Protein AF-A0A3C8C825-F1 (afdb_monomer_lite)

Radius of gyration: 17.91 Å; chains: 1; bounding box: 37×19×53 Å

Secondary structure (DSSP, 8-state):
-HHHHHHHHHHHHHHHHHHHHHHIIIIIHHHHHHTTT---TTSHHHHHHHHHHHHHHHHHHHHHHHHHHHHHHHHHHHH-

Structure (mmCIF, N/CA/C/O backbone):
data_AF-A0A3C8C825-F1
#
_entry.id   AF-A0A3C8C825-F1
#
loop_
_atom_site.group_PDB
_atom_site.id
_atom_site.type_symbol
_atom_site.label_atom_id
_atom_site.label_alt_id
_atom_site.label_comp_id
_atom_site.label_asym_id
_atom_site.label_entity_id
_atom_site.label_seq_id
_atom_site.pdbx_PDB_ins_code
_atom_site.Cartn_x
_atom_site.Cartn_y
_atom_site.Cartn_z
_atom_site.occupancy
_atom_site.B_iso_or_equiv
_atom_site.auth_seq_id
_atom_site.auth_comp_id
_atom_site.auth_asym_id
_atom_site.auth_atom_id
_atom_site.pdbx_PDB_model_num
ATOM 1 N N . MET A 1 1 ? 7.416 -9.597 -20.009 1.00 62.81 1 MET A N 1
ATOM 2 C CA . MET A 1 1 ? 7.264 -10.290 -18.705 1.00 62.81 1 MET A CA 1
ATOM 3 C C . MET A 1 1 ? 7.403 -9.299 -17.551 1.00 62.81 1 MET A C 1
ATOM 5 O O . MET A 1 1 ? 6.483 -9.217 -16.753 1.00 62.81 1 MET A O 1
ATOM 9 N N . THR A 1 2 ? 8.462 -8.481 -17.519 1.00 74.06 2 THR A N 1
ATOM 10 C CA . THR A 1 2 ? 8.712 -7.437 -16.500 1.00 74.06 2 THR A CA 1
ATOM 11 C C . THR A 1 2 ? 7.548 -6.454 -16.319 1.00 74.06 2 THR A C 1
ATOM 13 O O . THR A 1 2 ? 6.978 -6.398 -15.233 1.00 74.06 2 THR A O 1
ATOM 16 N N . ASN A 1 3 ? 7.081 -5.806 -17.395 1.00 78.38 3 ASN A N 1
ATOM 17 C CA . ASN A 1 3 ? 5.908 -4.916 -17.356 1.00 78.38 3 ASN A CA 1
ATOM 18 C C . ASN A 1 3 ? 4.635 -5.568 -16.776 1.00 78.38 3 ASN A C 1
ATOM 20 O O . ASN A 1 3 ? 3.896 -4.925 -16.041 1.00 78.38 3 ASN A O 1
ATOM 24 N N . ILE A 1 4 ? 4.387 -6.854 -17.055 1.00 85.69 4 ILE A N 1
ATOM 25 C CA . ILE A 1 4 ? 3.200 -7.569 -16.545 1.00 85.69 4 ILE A CA 1
ATOM 26 C C . ILE A 1 4 ? 3.294 -7.749 -15.025 1.00 85.69 4 ILE A C 1
ATOM 28 O O . ILE A 1 4 ? 2.311 -7.538 -14.319 1.00 85.69 4 ILE A O 1
ATOM 32 N N . ILE A 1 5 ? 4.479 -8.097 -14.515 1.00 87.88 5 ILE A N 1
ATOM 33 C CA . ILE A 1 5 ? 4.728 -8.248 -13.075 1.00 87.88 5 ILE A CA 1
ATOM 34 C C . ILE A 1 5 ? 4.581 -6.897 -12.363 1.00 87.88 5 ILE A C 1
ATOM 36 O O . ILE A 1 5 ? 3.935 -6.822 -11.321 1.00 87.88 5 ILE A O 1
ATOM 40 N N . ILE A 1 6 ? 5.117 -5.820 -12.944 1.00 88.31 6 ILE A N 1
ATOM 41 C CA . ILE A 1 6 ? 5.012 -4.462 -12.388 1.00 88.31 6 ILE A CA 1
ATOM 42 C C .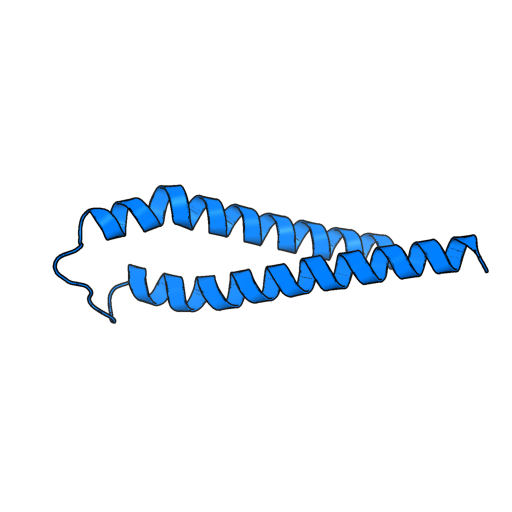 ILE A 1 6 ? 3.553 -4.013 -12.327 1.00 88.31 6 ILE A C 1
ATOM 44 O O . ILE A 1 6 ? 3.106 -3.551 -11.280 1.00 88.31 6 ILE A O 1
ATOM 48 N N . ILE A 1 7 ? 2.794 -4.206 -13.409 1.00 89.56 7 ILE A N 1
ATOM 49 C CA . ILE A 1 7 ? 1.363 -3.880 -13.461 1.00 89.56 7 ILE A CA 1
ATOM 50 C C . ILE A 1 7 ? 0.581 -4.690 -12.421 1.00 89.56 7 ILE A C 1
ATOM 52 O O . ILE A 1 7 ? -0.261 -4.130 -11.722 1.00 89.56 7 ILE A O 1
ATOM 56 N N . PHE A 1 8 ? 0.871 -5.985 -12.271 1.00 92.25 8 PHE A N 1
ATOM 57 C CA . PHE A 1 8 ? 0.223 -6.830 -11.267 1.00 92.25 8 PHE A CA 1
ATOM 58 C C . PHE A 1 8 ? 0.476 -6.329 -9.837 1.00 92.25 8 PHE A C 1
ATOM 60 O O . PHE A 1 8 ? -0.463 -6.201 -9.048 1.00 92.25 8 PHE A O 1
ATOM 67 N N . ILE A 1 9 ? 1.731 -6.011 -9.508 1.00 93.25 9 ILE A N 1
ATOM 68 C CA . ILE A 1 9 ? 2.121 -5.487 -8.192 1.00 93.25 9 ILE A CA 1
ATOM 69 C C . ILE A 1 9 ? 1.466 -4.123 -7.940 1.00 93.25 9 ILE A C 1
ATOM 71 O O . ILE A 1 9 ? 0.907 -3.901 -6.866 1.00 93.25 9 ILE A O 1
ATOM 75 N N . HIS A 1 10 ? 1.481 -3.238 -8.939 1.00 94.88 10 HIS A N 1
ATOM 76 C CA . HIS A 1 10 ? 0.864 -1.917 -8.860 1.00 94.88 10 HIS A CA 1
ATOM 77 C C . HIS A 1 10 ? -0.643 -2.022 -8.600 1.00 94.88 10 HIS A C 1
ATOM 79 O O . HIS A 1 10 ? -1.165 -1.407 -7.671 1.00 94.88 10 HIS A O 1
ATOM 85 N N . LEU A 1 11 ? -1.345 -2.859 -9.368 1.00 93.44 11 LEU A N 1
ATOM 86 C CA . LEU A 1 11 ? -2.789 -3.036 -9.232 1.00 93.44 11 LEU A CA 1
ATOM 87 C C . LEU A 1 11 ? -3.165 -3.705 -7.902 1.00 93.44 11 LEU A C 1
ATOM 89 O O . LEU A 1 11 ? -4.163 -3.331 -7.288 1.00 93.44 11 LEU A O 1
ATOM 93 N N . SER A 1 12 ? -2.347 -4.641 -7.418 1.00 95.44 12 SER A N 1
ATOM 94 C CA . SER A 1 12 ? -2.536 -5.264 -6.103 1.00 95.44 12 SER A CA 1
ATOM 95 C C . SER A 1 12 ? -2.402 -4.238 -4.976 1.00 95.44 12 SER A C 1
ATOM 97 O O . SER A 1 12 ? -3.264 -4.170 -4.101 1.00 95.44 12 SER A O 1
ATOM 99 N N . ALA A 1 13 ? -1.371 -3.387 -5.023 1.00 94.50 13 ALA A N 1
ATOM 100 C CA . ALA A 1 13 ? -1.190 -2.310 -4.052 1.00 94.50 13 ALA A CA 1
ATOM 101 C C . ALA A 1 13 ? -2.340 -1.290 -4.102 1.00 94.50 13 ALA A C 1
ATOM 103 O O . ALA A 1 13 ? -2.813 -0.850 -3.053 1.00 94.50 13 ALA A O 1
ATOM 104 N N . ALA A 1 14 ? -2.842 -0.968 -5.299 1.00 94.12 14 ALA A N 1
ATOM 105 C CA . ALA A 1 14 ? -4.008 -0.100 -5.471 1.00 94.12 14 ALA A CA 1
ATOM 106 C C . ALA A 1 14 ? -5.260 -0.712 -4.831 1.00 94.12 14 ALA A C 1
ATOM 108 O O . ALA A 1 14 ? -5.986 -0.023 -4.115 1.00 94.12 14 ALA A O 1
ATOM 109 N N . GLY A 1 15 ? -5.492 -2.010 -5.047 1.00 95.12 15 GLY A N 1
ATOM 110 C CA . GLY A 1 15 ? -6.618 -2.736 -4.466 1.00 95.12 15 GLY A CA 1
ATOM 111 C C . GLY A 1 15 ? -6.583 -2.749 -2.939 1.00 95.12 15 GLY A C 1
ATOM 112 O O . GLY A 1 15 ? -7.595 -2.461 -2.301 1.00 95.12 15 GLY A O 1
ATOM 113 N N . VAL A 1 16 ? -5.415 -3.010 -2.345 1.00 93.88 16 VAL A N 1
ATOM 114 C CA . VAL A 1 16 ? -5.245 -2.995 -0.883 1.00 93.88 16 VAL A CA 1
ATOM 115 C C . VAL A 1 16 ? -5.448 -1.587 -0.315 1.00 93.88 16 VAL A C 1
ATOM 117 O O . VAL A 1 16 ? -6.146 -1.443 0.685 1.00 93.88 16 VAL A O 1
ATOM 120 N N . ALA A 1 17 ? -4.915 -0.547 -0.965 1.00 91.00 17 ALA A N 1
ATOM 121 C CA . ALA A 1 17 ? -5.082 0.841 -0.527 1.00 91.00 17 ALA A CA 1
ATOM 122 C C . ALA A 1 17 ? -6.543 1.328 -0.617 1.00 91.00 17 ALA A C 1
ATOM 124 O O . ALA A 1 17 ? -7.036 2.002 0.286 1.00 91.00 17 ALA A O 1
ATOM 125 N N . LEU A 1 18 ? -7.266 0.971 -1.684 1.00 92.31 18 LEU A N 1
ATOM 126 C CA . LEU A 1 18 ? -8.697 1.274 -1.806 1.00 92.31 18 LEU A CA 1
ATOM 127 C C . LEU A 1 18 ? -9.525 0.509 -0.771 1.00 92.31 18 LEU A C 1
ATOM 129 O O . LEU A 1 18 ? -10.407 1.086 -0.138 1.00 92.31 18 LEU A O 1
ATOM 133 N N . GLY A 1 19 ? -9.227 -0.776 -0.571 1.00 91.69 19 GLY A N 1
ATOM 134 C CA . GLY A 1 19 ? -9.888 -1.599 0.438 1.00 91.69 19 GLY A CA 1
ATOM 135 C C . GLY A 1 19 ? -9.690 -1.053 1.853 1.00 91.69 19 GLY A C 1
ATOM 136 O O . GLY A 1 19 ? -10.659 -0.951 2.608 1.00 91.69 19 GLY A O 1
ATOM 137 N N . SER A 1 20 ? -8.466 -0.635 2.199 1.00 90.00 20 SER A N 1
ATOM 138 C CA . SER A 1 20 ? -8.175 -0.036 3.505 1.00 90.00 20 SER A CA 1
ATOM 139 C C . SER A 1 20 ? -8.886 1.302 3.696 1.00 90.00 20 SER A C 1
ATOM 141 O O . SER A 1 20 ? -9.428 1.548 4.772 1.00 90.00 20 SER A O 1
ATOM 143 N N . LEU A 1 21 ? -8.976 2.132 2.652 1.00 89.69 21 LEU A N 1
ATOM 144 C CA . LEU A 1 21 ? -9.714 3.396 2.691 1.00 89.69 21 LEU A CA 1
ATOM 145 C C . LEU A 1 21 ? -11.213 3.181 2.945 1.00 89.69 21 LEU A C 1
ATOM 147 O O . LEU A 1 21 ? -11.791 3.839 3.810 1.00 89.69 21 LEU A O 1
ATOM 151 N N . ILE A 1 22 ? -11.838 2.250 2.219 1.00 92.50 22 ILE A N 1
ATOM 152 C CA . ILE A 1 22 ? -13.262 1.926 2.386 1.00 92.50 22 ILE A CA 1
ATOM 153 C C . ILE A 1 22 ? -13.522 1.409 3.803 1.00 92.50 22 ILE A C 1
ATOM 155 O O . ILE A 1 22 ? -14.462 1.863 4.456 1.00 92.50 22 ILE A O 1
ATOM 159 N N . TYR A 1 23 ? -12.670 0.508 4.301 1.00 90.00 23 TYR A N 1
ATOM 160 C CA . TYR A 1 23 ? -12.754 0.020 5.675 1.00 90.00 23 TYR A CA 1
ATOM 161 C C . TYR A 1 23 ? -12.644 1.167 6.691 1.00 90.00 23 TYR A C 1
ATOM 163 O O . TYR A 1 23 ? -13.482 1.281 7.586 1.00 90.00 23 TYR A O 1
ATOM 171 N N . CYS A 1 24 ? -11.661 2.056 6.528 1.00 87.56 24 CYS A N 1
ATOM 172 C CA . CYS A 1 24 ? -11.471 3.209 7.403 1.00 87.56 24 CYS A CA 1
ATOM 173 C C . CYS A 1 24 ? -12.710 4.107 7.468 1.00 87.56 24 CYS A C 1
ATOM 175 O O . CYS A 1 24 ? -13.145 4.469 8.558 1.00 87.56 24 CYS A O 1
ATOM 177 N N . LEU A 1 25 ? -13.279 4.467 6.317 1.00 87.75 25 LEU A N 1
ATOM 178 C CA . LEU A 1 25 ? -14.366 5.445 6.245 1.00 87.75 25 LEU A CA 1
ATOM 179 C C . LEU A 1 25 ? -15.726 4.857 6.622 1.00 87.75 25 LEU A C 1
ATOM 181 O O . LEU A 1 25 ? -16.489 5.498 7.337 1.00 87.75 25 LEU A O 1
ATOM 185 N N . LEU A 1 26 ? -16.044 3.655 6.137 1.00 90.00 26 LEU A N 1
ATOM 186 C CA . LEU A 1 26 ? -17.387 3.088 6.284 1.00 90.00 26 LEU A CA 1
ATOM 187 C C . LEU A 1 26 ? -17.542 2.195 7.513 1.00 90.00 26 LEU A C 1
ATOM 189 O O . LEU A 1 26 ? -18.662 2.019 7.988 1.00 90.00 26 LEU A O 1
ATOM 193 N N . VAL A 1 27 ? -16.450 1.620 8.022 1.00 86.25 27 VAL A N 1
ATOM 194 C CA . VAL A 1 27 ? -16.497 0.668 9.141 1.00 86.25 27 VAL A CA 1
ATOM 195 C C . VAL A 1 27 ? -15.829 1.251 10.376 1.00 86.25 27 VAL A C 1
ATOM 197 O O . VAL A 1 27 ? -16.452 1.334 11.431 1.00 86.25 27 VAL A O 1
ATOM 200 N N . TYR A 1 28 ? -14.576 1.681 10.259 1.00 84.25 28 TYR A N 1
ATOM 201 C CA . TYR A 1 28 ? -13.786 2.081 11.419 1.00 84.25 28 TYR A CA 1
ATOM 202 C C . TYR A 1 28 ? -14.224 3.427 12.011 1.00 84.25 28 TYR A C 1
ATOM 204 O O . TYR A 1 28 ? -14.498 3.518 13.208 1.00 84.25 28 TYR A O 1
ATOM 212 N N . LEU A 1 29 ? -14.334 4.465 11.178 1.00 83.75 29 LEU A N 1
ATOM 213 C CA . LEU A 1 29 ? -14.726 5.812 11.590 1.00 83.75 29 LEU A CA 1
ATOM 214 C C . LEU A 1 29 ? -16.036 5.844 12.406 1.00 83.75 29 LEU A C 1
ATOM 216 O O . LEU A 1 29 ? -16.002 6.357 13.527 1.00 83.75 29 LEU A O 1
ATOM 220 N N . PRO A 1 30 ? -17.156 5.237 11.959 1.00 84.50 30 PRO A N 1
ATOM 221 C CA . PRO A 1 30 ? -18.394 5.256 12.739 1.00 84.50 30 PRO A CA 1
ATOM 222 C C . PRO A 1 30 ? -18.301 4.465 14.054 1.00 84.50 30 PRO A C 1
ATOM 224 O O . PRO A 1 30 ? -19.014 4.780 15.007 1.00 84.50 30 PRO A 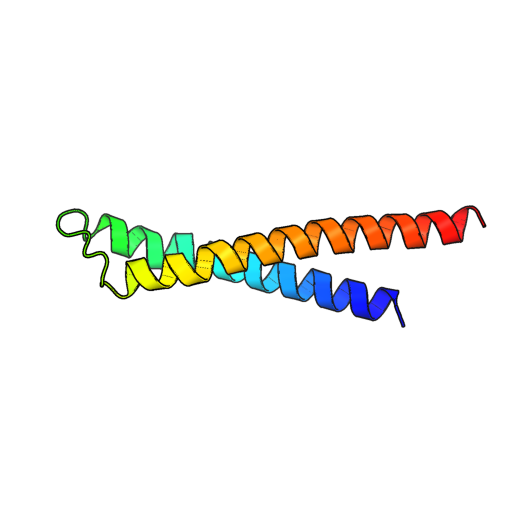O 1
ATOM 227 N N . VAL A 1 31 ? -17.441 3.442 14.142 1.00 82.56 31 VAL A N 1
ATOM 228 C CA . VAL A 1 31 ? -17.202 2.702 15.395 1.00 82.56 31 VAL A CA 1
ATOM 229 C C . VAL A 1 31 ? -16.471 3.578 16.412 1.00 82.56 31 VAL A C 1
ATOM 231 O O . VAL A 1 31 ? -16.833 3.572 17.591 1.00 82.56 31 VAL A O 1
ATOM 234 N N . VAL A 1 32 ? -15.483 4.355 15.962 1.00 77.44 32 VAL A N 1
ATOM 235 C CA . VAL A 1 32 ? -14.738 5.297 16.811 1.00 77.44 32 VAL A CA 1
ATOM 236 C C . VAL A 1 32 ? -15.620 6.453 17.268 1.00 77.44 32 VAL A C 1
ATOM 238 O O . VAL A 1 32 ? -15.604 6.800 18.447 1.00 77.44 32 VAL A O 1
ATOM 241 N N . GLU A 1 33 ? -16.419 7.033 16.371 1.00 81.31 33 GLU A N 1
ATOM 242 C CA . GLU A 1 33 ? -17.322 8.141 16.705 1.00 81.31 33 GLU A CA 1
ATOM 243 C C . GLU A 1 33 ? -18.388 7.747 17.735 1.00 81.31 33 GLU A C 1
ATOM 245 O O . GLU A 1 33 ? -18.769 8.565 18.569 1.00 81.31 33 GLU A O 1
ATOM 250 N N . LYS A 1 34 ? -18.830 6.484 17.735 1.00 78.75 34 LYS A N 1
ATOM 251 C CA . LYS A 1 34 ? -19.793 5.968 18.721 1.00 78.75 34 LYS A CA 1
ATOM 252 C C . LYS A 1 34 ? -19.188 5.670 20.096 1.00 78.75 34 LYS A C 1
ATOM 254 O O . LYS A 1 34 ? -19.931 5.652 21.071 1.00 78.75 34 LYS A O 1
ATOM 259 N N . ASN A 1 35 ? -17.877 5.444 20.193 1.00 68.88 35 ASN A N 1
ATOM 260 C CA . ASN A 1 35 ? -17.197 5.006 21.421 1.00 68.88 35 ASN A CA 1
ATOM 261 C C . ASN A 1 35 ? -16.114 6.003 21.877 1.00 68.88 35 ASN A C 1
ATOM 263 O O . ASN A 1 35 ? -15.024 5.614 22.286 1.00 68.88 35 ASN A O 1
ATOM 267 N N . GLN A 1 36 ? -16.39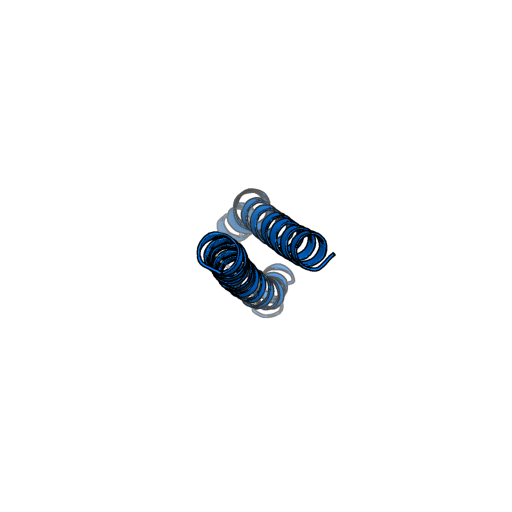7 7.308 21.807 1.00 65.75 36 GLN A N 1
ATOM 268 C CA . GLN A 1 36 ? -15.421 8.360 22.137 1.00 65.75 36 GLN A CA 1
ATOM 269 C C . GLN A 1 36 ? -14.968 8.383 23.612 1.00 65.75 36 GLN A C 1
ATOM 271 O O . GLN A 1 36 ? -13.926 8.965 23.905 1.00 65.75 36 GLN A O 1
ATOM 276 N N . GLY A 1 37 ? -15.725 7.770 24.532 1.00 65.44 37 GLY A N 1
ATOM 277 C CA . GLY A 1 37 ? -15.479 7.841 25.980 1.00 65.44 37 GLY A CA 1
ATOM 278 C C . GLY A 1 37 ? -14.412 6.887 26.533 1.00 65.44 37 GLY A C 1
ATOM 279 O O . GLY A 1 37 ? -13.832 7.188 27.570 1.00 65.44 37 GLY A O 1
ATOM 280 N N . GLU A 1 38 ? -14.111 5.781 25.847 1.00 62.25 38 GLU A N 1
ATOM 281 C CA . GLU A 1 38 ? -13.131 4.777 26.288 1.00 62.25 38 GLU A CA 1
ATOM 282 C C . GLU A 1 38 ? -12.246 4.368 25.105 1.00 62.25 38 GLU A C 1
ATOM 284 O O . GLU A 1 38 ? -12.505 3.396 24.394 1.00 62.25 38 GLU A O 1
ATOM 289 N N . ARG A 1 39 ? -11.176 5.132 24.861 1.00 63.94 39 ARG A N 1
ATOM 290 C CA . ARG A 1 39 ? -10.097 4.688 23.970 1.00 63.94 39 ARG A CA 1
ATOM 291 C C . ARG A 1 39 ? -9.224 3.683 24.716 1.00 63.94 39 ARG A C 1
ATOM 293 O O . ARG A 1 39 ? -8.207 4.049 25.291 1.00 63.94 39 ARG A O 1
ATOM 300 N N . ASP A 1 40 ? -9.647 2.426 24.715 1.00 71.88 40 ASP A N 1
ATOM 301 C CA . ASP A 1 40 ? -8.823 1.310 25.174 1.00 71.88 40 ASP A CA 1
ATOM 302 C C . ASP A 1 40 ? -7.761 0.980 24.108 1.00 71.88 40 ASP A C 1
ATOM 304 O O . ASP A 1 40 ? -8.087 0.554 22.995 1.00 71.88 40 ASP A O 1
ATOM 308 N N . GLU A 1 41 ? -6.485 1.179 24.442 1.00 70.25 41 GLU A N 1
ATOM 309 C CA . GLU A 1 41 ? -5.333 0.847 23.586 1.00 70.25 41 GLU A CA 1
ATOM 310 C C . GLU A 1 41 ? -5.248 -0.656 23.277 1.00 70.25 41 GLU A C 1
ATOM 312 O O . GLU A 1 41 ? -4.678 -1.063 22.265 1.00 70.25 41 GLU A O 1
ATOM 317 N N . ASN A 1 42 ? -5.854 -1.503 24.112 1.00 74.31 42 ASN A N 1
ATOM 318 C CA . ASN A 1 42 ? -5.926 -2.940 23.889 1.00 74.31 42 ASN A CA 1
ATOM 319 C C . ASN A 1 42 ? -7.150 -3.352 23.050 1.00 74.31 42 ASN A C 1
ATOM 321 O O . ASN A 1 42 ? -7.300 -4.539 22.728 1.00 74.31 42 ASN A O 1
ATOM 325 N N . SER A 1 43 ? -8.004 -2.394 22.670 1.00 75.62 43 SER A N 1
ATOM 326 C CA . SER A 1 43 ? -9.203 -2.668 21.885 1.00 75.62 43 SER A CA 1
ATOM 327 C C . SER A 1 43 ? -8.854 -3.217 20.494 1.00 75.62 43 SER A C 1
ATOM 329 O O . SER A 1 43 ? -7.857 -2.817 19.880 1.00 75.62 43 SER A O 1
ATOM 331 N N . PRO A 1 44 ? -9.694 -4.110 19.938 1.00 76.62 44 PRO A N 1
ATOM 332 C CA . PRO A 1 44 ? -9.493 -4.644 18.591 1.00 76.62 44 PRO A CA 1
ATOM 333 C C . PRO A 1 44 ? -9.376 -3.543 17.532 1.00 76.62 44 PRO A C 1
ATOM 335 O O . PRO A 1 44 ? -8.550 -3.634 16.631 1.00 76.62 44 PRO A O 1
ATOM 338 N N . SER A 1 45 ? -10.164 -2.477 17.676 1.00 75.81 45 SER A N 1
ATOM 339 C CA . SER A 1 45 ? -10.161 -1.304 16.802 1.00 75.81 45 SER A CA 1
ATOM 340 C C . SER A 1 45 ? -8.785 -0.633 16.738 1.00 75.81 45 SER A C 1
ATOM 342 O O . SER A 1 45 ? -8.281 -0.370 15.647 1.00 75.81 45 SER A O 1
ATOM 344 N N . TYR A 1 46 ? -8.150 -0.409 17.890 1.00 76.88 46 TYR A N 1
ATOM 345 C CA . TYR A 1 46 ? -6.845 0.249 17.958 1.00 76.88 46 TYR A CA 1
ATOM 346 C C . TYR A 1 46 ? -5.739 -0.624 17.347 1.00 76.88 46 TYR A C 1
ATOM 348 O O . TYR A 1 46 ? -4.979 -0.165 16.498 1.00 76.88 46 TYR A O 1
ATOM 356 N N . LYS A 1 47 ? -5.736 -1.927 17.658 1.00 82.25 47 LYS A N 1
ATOM 357 C CA . LYS A 1 47 ? -4.786 -2.892 17.072 1.00 82.25 47 LYS A CA 1
ATOM 358 C C . LYS A 1 47 ? -4.922 -3.038 15.557 1.00 82.25 47 LYS A C 1
ATOM 360 O O . LYS A 1 47 ? -3.941 -3.307 14.868 1.00 82.25 47 LYS A O 1
ATOM 365 N N . ILE A 1 48 ? -6.132 -2.876 15.018 1.00 83.69 48 ILE A N 1
ATOM 366 C CA . ILE A 1 48 ? -6.345 -2.898 13.567 1.00 83.69 48 ILE A CA 1
ATOM 367 C C . ILE A 1 48 ? -5.669 -1.694 12.909 1.00 83.69 48 ILE A C 1
ATOM 369 O O . ILE A 1 48 ? -5.093 -1.861 11.837 1.00 83.69 48 ILE A O 1
ATOM 373 N N . LEU A 1 49 ? -5.669 -0.512 13.535 1.00 82.69 49 LEU A N 1
ATOM 374 C CA . LEU A 1 49 ? -4.929 0.638 13.004 1.00 82.69 49 LEU A CA 1
ATOM 375 C C . LEU A 1 49 ? -3.417 0.400 12.977 1.00 82.69 49 LEU A C 1
ATOM 377 O O . LEU A 1 49 ? -2.787 0.762 11.983 1.00 82.69 49 LEU A O 1
ATOM 381 N N . ASP A 1 50 ? -2.856 -0.254 13.996 1.00 85.62 50 ASP A N 1
ATOM 382 C CA . ASP A 1 50 ? -1.423 -0.591 14.039 1.00 85.62 50 ASP A CA 1
ATOM 383 C C . ASP A 1 50 ? -0.994 -1.496 12.879 1.00 85.62 50 ASP A C 1
ATOM 385 O O . ASP A 1 50 ? 0.144 -1.431 12.420 1.00 85.62 50 ASP A O 1
ATOM 389 N N . LEU A 1 51 ? -1.908 -2.319 12.361 1.00 86.69 51 LEU A N 1
ATOM 390 C CA . LEU A 1 51 ? -1.685 -3.144 11.171 1.00 86.69 51 LEU A CA 1
ATOM 391 C C . LEU A 1 51 ? -1.982 -2.378 9.876 1.00 86.69 51 LEU A C 1
ATOM 393 O O . LEU A 1 51 ? -1.257 -2.499 8.884 1.00 86.69 51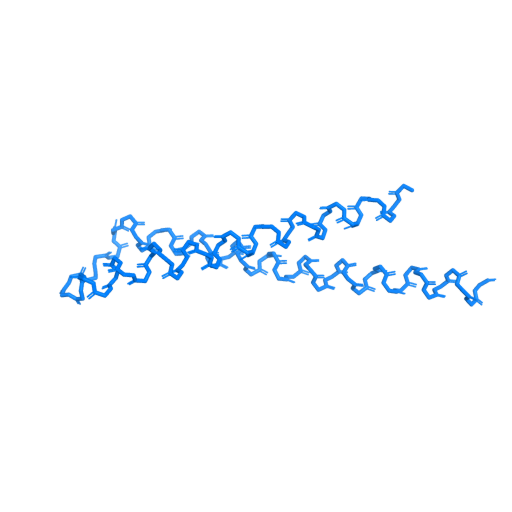 LEU A O 1
ATOM 397 N N . LEU A 1 52 ? -3.051 -1.583 9.865 1.00 88.62 52 LEU A N 1
ATOM 398 C CA . LEU A 1 52 ? -3.542 -0.904 8.671 1.00 88.62 52 LEU A CA 1
ATOM 399 C C . LEU A 1 52 ? -2.637 0.256 8.247 1.00 88.62 52 LEU A C 1
ATOM 401 O O . LEU A 1 52 ? -2.425 0.452 7.049 1.00 88.62 52 LEU A O 1
ATOM 405 N N . ALA A 1 53 ? -2.087 1.004 9.205 1.00 87.25 53 ALA A N 1
ATOM 406 C CA . ALA A 1 53 ? -1.213 2.142 8.947 1.00 87.25 53 ALA A CA 1
ATOM 407 C C . ALA A 1 53 ? 0.074 1.744 8.191 1.00 87.25 53 ALA A C 1
ATOM 409 O O . ALA A 1 53 ? 0.285 2.269 7.092 1.00 87.25 53 ALA A O 1
ATOM 410 N N . PRO A 1 54 ? 0.902 0.790 8.669 1.00 92.00 54 PRO A N 1
ATOM 411 C CA . PRO A 1 54 ? 2.096 0.368 7.936 1.00 92.00 54 PRO A CA 1
ATOM 412 C C . PRO A 1 54 ? 1.753 -0.335 6.619 1.00 92.00 54 PRO A C 1
ATOM 414 O O . PRO A 1 54 ? 2.461 -0.145 5.632 1.00 92.00 54 PRO A O 1
ATOM 417 N N . THR A 1 55 ? 0.649 -1.087 6.559 1.00 91.81 55 THR A N 1
ATOM 418 C CA . THR A 1 55 ? 0.203 -1.748 5.320 1.00 91.81 55 THR A CA 1
ATOM 419 C C . THR A 1 55 ? -0.162 -0.723 4.249 1.00 91.81 55 THR A C 1
ATOM 421 O O . THR A 1 55 ? 0.283 -0.826 3.107 1.00 91.81 55 THR A O 1
ATOM 424 N N . THR A 1 56 ? -0.928 0.306 4.617 1.00 90.25 56 THR A N 1
ATOM 425 C CA . THR A 1 56 ? -1.322 1.381 3.697 1.00 90.25 56 THR A CA 1
ATOM 426 C C . THR A 1 56 ? -0.101 2.185 3.255 1.00 90.25 56 THR A C 1
ATOM 428 O O . THR A 1 56 ? 0.043 2.482 2.070 1.00 90.25 56 THR A O 1
ATOM 431 N N . PHE A 1 57 ? 0.827 2.471 4.173 1.00 91.56 57 PHE A N 1
ATOM 432 C CA . PHE A 1 57 ? 2.082 3.143 3.847 1.00 91.56 57 PHE A CA 1
ATOM 433 C C . PHE A 1 57 ? 2.938 2.336 2.859 1.00 91.56 57 PHE A C 1
ATOM 435 O O . PHE A 1 57 ? 3.390 2.878 1.851 1.00 91.56 57 PHE A O 1
ATOM 442 N N . ALA A 1 58 ? 3.100 1.030 3.083 1.00 95.06 58 ALA A N 1
ATOM 443 C CA . ALA A 1 58 ? 3.803 0.150 2.153 1.00 95.06 58 ALA A CA 1
ATOM 444 C C . ALA A 1 58 ? 3.131 0.125 0.770 1.00 95.06 58 ALA A C 1
ATOM 446 O O . ALA A 1 58 ? 3.817 0.201 -0.248 1.00 95.06 58 ALA A O 1
ATOM 447 N N . CYS A 1 59 ? 1.796 0.090 0.718 1.00 95.00 59 CYS A N 1
ATOM 448 C CA . CYS A 1 59 ? 1.054 0.142 -0.543 1.00 95.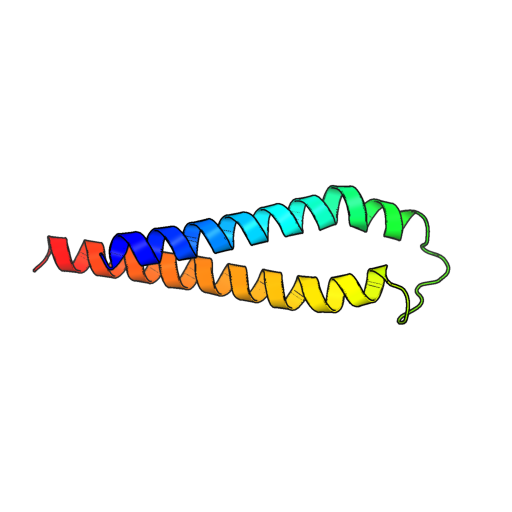00 59 CYS A CA 1
ATOM 449 C C . CYS A 1 59 ? 1.305 1.451 -1.303 1.00 95.00 59 CYS A C 1
ATOM 451 O O . CYS A 1 59 ? 1.518 1.412 -2.513 1.00 95.00 59 CYS A O 1
ATOM 453 N N . LEU A 1 60 ? 1.360 2.597 -0.614 1.00 93.31 60 LEU A N 1
ATOM 454 C CA . LEU A 1 60 ? 1.706 3.882 -1.233 1.00 93.31 60 LEU A CA 1
ATOM 455 C C . LEU A 1 60 ? 3.118 3.868 -1.830 1.00 93.31 60 LEU A C 1
ATOM 457 O O . LEU A 1 60 ? 3.300 4.287 -2.973 1.00 93.31 60 LEU A O 1
ATOM 461 N N . LEU A 1 61 ? 4.105 3.347 -1.097 1.00 96.06 61 LEU A N 1
ATOM 462 C CA . LEU A 1 61 ? 5.474 3.222 -1.606 1.00 96.06 61 LEU A CA 1
ATOM 463 C C . LEU A 1 61 ? 5.540 2.315 -2.837 1.00 96.06 61 LEU A C 1
ATOM 465 O O . LEU A 1 61 ? 6.221 2.651 -3.806 1.00 96.06 61 LEU A O 1
ATOM 469 N N . ILE A 1 62 ? 4.808 1.197 -2.828 1.00 96.00 62 ILE A N 1
ATOM 470 C CA . ILE A 1 62 ? 4.732 0.286 -3.972 1.00 96.00 62 ILE A CA 1
ATOM 471 C C . ILE A 1 62 ? 4.101 0.989 -5.171 1.00 96.00 62 ILE A C 1
ATOM 473 O O . ILE A 1 62 ? 4.663 0.904 -6.260 1.00 96.00 62 ILE A O 1
ATOM 477 N N . LEU A 1 63 ? 2.986 1.702 -4.997 1.00 95.44 63 LEU A N 1
ATOM 478 C CA . LEU A 1 63 ? 2.321 2.437 -6.077 1.00 95.44 63 LEU A CA 1
ATOM 479 C C . LEU A 1 63 ? 3.248 3.474 -6.712 1.00 95.44 63 LEU A C 1
ATOM 481 O O . LEU A 1 63 ? 3.408 3.489 -7.932 1.00 95.44 63 LEU A O 1
ATOM 485 N N . ILE A 1 64 ? 3.906 4.292 -5.888 1.00 94.94 64 ILE A N 1
ATOM 486 C CA . ILE A 1 64 ? 4.851 5.308 -6.362 1.00 94.94 64 ILE A CA 1
ATOM 487 C C . ILE A 1 64 ? 6.024 4.637 -7.082 1.00 94.94 64 ILE A C 1
ATOM 489 O O . ILE A 1 64 ? 6.315 4.970 -8.228 1.00 94.94 64 ILE A O 1
ATOM 493 N N . GLY A 1 65 ? 6.676 3.664 -6.441 1.00 94.31 65 GLY A N 1
ATOM 494 C CA . GLY A 1 65 ? 7.874 3.021 -6.976 1.00 94.31 65 GLY A CA 1
ATOM 495 C C . GLY A 1 65 ? 7.616 2.271 -8.281 1.00 94.31 65 GLY A C 1
ATOM 496 O O . GLY A 1 65 ? 8.349 2.449 -9.252 1.00 94.31 65 GLY A O 1
ATOM 497 N N . SER A 1 66 ? 6.548 1.476 -8.334 1.00 93.88 66 SER A N 1
ATOM 498 C CA . SER A 1 66 ? 6.179 0.737 -9.548 1.00 93.88 66 SER A CA 1
ATOM 499 C C . SER A 1 66 ? 5.713 1.659 -10.675 1.00 93.88 66 SER A C 1
ATOM 501 O O . SER A 1 66 ? 6.067 1.414 -11.825 1.00 93.88 66 SER A O 1
ATOM 503 N N . GLY A 1 67 ? 5.001 2.750 -10.367 1.00 90.88 67 GLY A N 1
ATOM 504 C CA . GLY A 1 67 ? 4.623 3.757 -11.361 1.00 90.88 67 GLY A CA 1
ATOM 505 C C . GLY A 1 67 ? 5.835 4.478 -11.956 1.00 90.88 67 GLY A C 1
ATOM 506 O O . GLY A 1 67 ? 5.955 4.581 -13.176 1.00 90.88 67 GLY A O 1
ATOM 507 N N . VAL A 1 68 ? 6.775 4.918 -11.111 1.00 93.62 68 VAL A N 1
ATOM 508 C CA . VAL A 1 68 ? 8.026 5.557 -11.557 1.00 93.62 68 VAL A CA 1
ATOM 509 C C . VAL A 1 68 ? 8.854 4.598 -12.407 1.00 93.62 68 VAL A C 1
ATOM 511 O O . VAL A 1 68 ? 9.299 4.972 -13.490 1.00 93.62 68 VAL A O 1
ATOM 514 N N . TYR A 1 69 ? 9.034 3.357 -11.950 1.00 90.44 69 TYR A N 1
ATOM 515 C CA . TYR A 1 69 ? 9.795 2.360 -12.698 1.00 90.44 69 TYR A CA 1
ATOM 516 C C . TYR A 1 69 ? 9.164 2.081 -14.067 1.00 90.44 69 TYR A C 1
ATOM 518 O O . TYR A 1 69 ? 9.871 2.075 -15.071 1.00 90.44 69 TYR A O 1
ATOM 526 N N . PHE A 1 70 ? 7.838 1.917 -14.124 1.00 88.25 70 PHE A N 1
ATOM 527 C CA . PHE A 1 70 ? 7.120 1.706 -15.380 1.00 88.25 70 PHE A CA 1
ATOM 528 C C . PHE A 1 70 ? 7.352 2.860 -16.365 1.00 88.25 70 PHE A C 1
ATOM 530 O O . PHE A 1 70 ? 7.649 2.621 -17.534 1.00 88.25 70 PHE A O 1
ATOM 537 N N . LEU A 1 71 ? 7.268 4.113 -15.908 1.00 88.00 71 LEU A N 1
ATOM 538 C CA . LEU A 1 71 ? 7.532 5.276 -16.762 1.00 88.00 71 LEU A CA 1
ATOM 539 C C . LEU A 1 71 ? 8.970 5.286 -17.294 1.00 88.00 71 LEU A C 1
ATOM 541 O O . LEU A 1 71 ? 9.172 5.556 -18.476 1.00 88.00 71 LEU A O 1
ATOM 545 N N . LEU A 1 72 ? 9.953 4.962 -16.450 1.00 88.25 72 LEU A N 1
ATOM 546 C CA . LEU A 1 72 ? 11.359 4.897 -16.851 1.00 88.25 72 LEU A CA 1
ATOM 547 C C . LEU A 1 72 ? 11.615 3.789 -17.878 1.00 88.25 72 LEU A C 1
ATOM 549 O O . LEU A 1 72 ? 12.258 4.054 -18.888 1.00 88.25 72 LEU A O 1
ATOM 553 N N . GLU A 1 73 ? 11.085 2.581 -17.662 1.00 84.94 73 GLU A N 1
ATOM 554 C CA . GLU A 1 73 ? 11.245 1.456 -18.596 1.00 84.94 73 GLU A CA 1
ATOM 555 C C . GLU A 1 73 ? 10.662 1.801 -19.975 1.00 84.94 73 GLU A C 1
ATOM 557 O O . GLU A 1 73 ? 11.309 1.591 -21.002 1.00 84.94 73 GLU A O 1
ATOM 562 N N . ASN A 1 74 ? 9.469 2.402 -20.004 1.00 82.25 74 ASN A N 1
ATOM 563 C CA . ASN A 1 74 ? 8.820 2.789 -21.255 1.00 82.25 74 ASN A CA 1
ATOM 564 C C . ASN A 1 74 ? 9.507 3.979 -21.934 1.00 82.25 74 ASN A C 1
ATOM 566 O O . ASN A 1 74 ? 9.577 4.008 -23.160 1.00 82.25 74 ASN A O 1
ATOM 570 N N . TYR A 1 75 ? 10.040 4.936 -21.169 1.00 80.44 75 TYR A N 1
ATOM 571 C CA . TYR A 1 75 ? 10.841 6.021 -21.730 1.00 80.44 75 TYR A CA 1
ATOM 572 C C . TYR A 1 75 ? 12.126 5.474 -22.357 1.00 80.44 75 TYR A C 1
ATOM 574 O O . TYR A 1 75 ? 12.381 5.725 -23.530 1.00 80.44 75 TYR A O 1
ATOM 582 N N . SER A 1 76 ? 12.896 4.659 -21.630 1.00 76.94 76 SER A N 1
ATOM 583 C CA . SER A 1 76 ? 14.117 4.032 -22.150 1.00 76.94 76 SER A CA 1
ATOM 584 C C . SER A 1 76 ? 13.873 3.220 -23.423 1.00 76.94 76 SER A C 1
ATOM 586 O O . SER A 1 76 ? 14.706 3.259 -24.320 1.00 76.94 76 SER A O 1
ATOM 588 N N . ALA A 1 77 ? 12.727 2.544 -23.541 1.00 78.75 77 ALA A N 1
ATOM 589 C CA . ALA A 1 77 ? 12.352 1.811 -24.751 1.00 78.75 77 ALA A CA 1
ATOM 590 C C . ALA A 1 77 ? 11.995 2.707 -25.957 1.00 78.75 77 ALA A C 1
ATOM 592 O O . ALA A 1 77 ? 11.973 2.216 -27.080 1.00 78.75 77 ALA A O 1
ATOM 593 N N . GLN A 1 78 ? 11.677 3.989 -25.745 1.00 69.62 78 GLN A N 1
ATOM 594 C CA . GLN A 1 78 ? 11.339 4.940 -26.814 1.00 69.62 78 GLN A CA 1
ATOM 595 C C . GLN A 1 78 ? 12.546 5.738 -27.322 1.00 69.62 78 GLN A C 1
ATOM 597 O O . GLN A 1 78 ? 12.526 6.194 -28.464 1.00 69.62 78 GLN A O 1
ATOM 602 N N . VAL A 1 79 ? 13.566 5.947 -26.482 1.00 76.94 79 VAL A N 1
ATOM 603 C CA . VAL A 1 79 ? 14.788 6.701 -26.835 1.00 76.94 79 VAL A CA 1
ATOM 604 C C . VAL A 1 79 ? 16.017 5.830 -27.122 1.00 76.94 79 VAL A C 1
ATOM 606 O O . VAL A 1 79 ? 17.016 6.374 -27.591 1.00 76.94 79 VAL A O 1
ATOM 609 N N . GLY A 1 80 ? 15.972 4.527 -26.829 1.00 56.06 80 GLY A N 1
ATOM 610 C CA . GLY A 1 80 ? 17.031 3.559 -27.154 1.00 56.06 80 GLY A CA 1
ATOM 611 C C . GLY A 1 80 ? 16.832 2.908 -28.514 1.00 56.06 80 GLY A C 1
ATOM 612 O O . GLY A 1 80 ? 17.853 2.722 -29.211 1.00 56.06 80 GLY A O 1
#

pLDDT: mean 84.8, std 9.48, range [56.06, 96.06]

Foldseek 3Di:
DVLVVLVVQLVVLVVLLVVLVCCCPVPLVVVCVVPVPDPDCPDPSNVVCVVSVVSNVVSVVSNVVSVVVSVVVVVVVVVD

Sequence (80 aa):
MTNIIIIFIHLSAAGVALGSLIYCLLVYLPVVEKNQGERDEN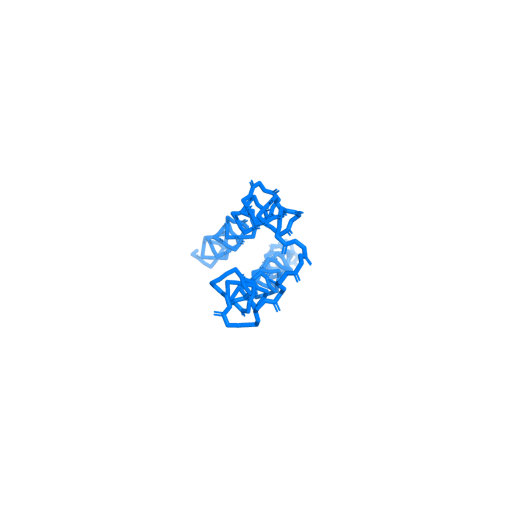SPSYKILDLLAPTTFACLLILIGSGVYFLLENYSAQVG